Protein AF-W5WBW4-F1 (afdb_monomer)

Structure (mmCIF, N/CA/C/O backbone):
data_AF-W5WBW4-F1
#
_entry.id   AF-W5WBW4-F1
#
loop_
_atom_site.group_PDB
_atom_site.id
_atom_site.type_symbol
_atom_site.label_atom_id
_atom_site.label_alt_id
_atom_site.label_comp_id
_atom_site.label_as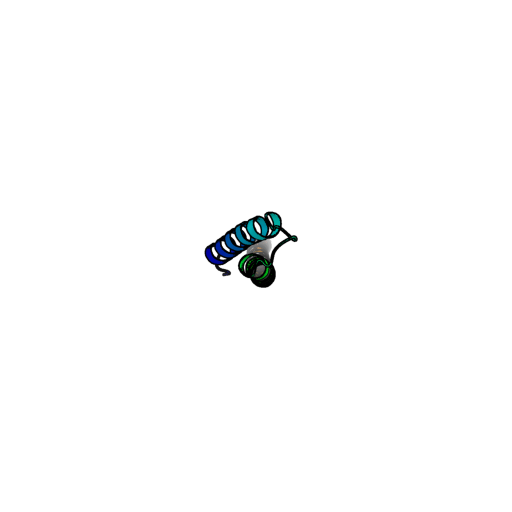ym_id
_atom_site.label_entity_id
_atom_site.label_seq_id
_atom_site.pdbx_PDB_ins_code
_atom_site.Cartn_x
_atom_site.Cartn_y
_atom_site.Cartn_z
_atom_site.occupancy
_atom_site.B_iso_or_equiv
_atom_site.auth_seq_id
_atom_site.auth_comp_id
_atom_site.auth_asym_id
_atom_site.auth_atom_id
_atom_site.pdbx_PDB_model_num
ATOM 1 N N . MET A 1 1 ? 2.113 -8.611 -7.607 1.00 57.59 1 MET A N 1
ATOM 2 C CA . MET A 1 1 ? 1.669 -7.219 -7.390 1.00 57.59 1 MET A CA 1
ATOM 3 C C . MET A 1 1 ? 0.841 -7.257 -6.126 1.00 57.59 1 MET A C 1
ATOM 5 O O . MET A 1 1 ? 0.036 -8.175 -6.041 1.00 57.59 1 MET A O 1
ATOM 9 N N . ALA A 1 2 ? 1.116 -6.404 -5.136 1.00 65.50 2 ALA A N 1
ATOM 10 C CA . ALA A 1 2 ? 0.369 -6.455 -3.879 1.00 65.50 2 ALA A CA 1
ATOM 11 C C . ALA A 1 2 ? -1.134 -6.334 -4.155 1.00 65.50 2 ALA A C 1
ATOM 13 O O . ALA A 1 2 ? -1.543 -5.642 -5.093 1.00 65.50 2 ALA A O 1
ATOM 14 N N . ASP A 1 3 ? -1.918 -7.054 -3.369 1.00 86.06 3 ASP A N 1
ATOM 15 C CA . ASP A 1 3 ? -3.357 -7.133 -3.537 1.00 86.06 3 ASP A CA 1
ATOM 16 C C . ASP A 1 3 ? -4.007 -5.847 -3.001 1.00 86.06 3 ASP A C 1
ATOM 18 O O . ASP A 1 3 ? -4.027 -5.589 -1.799 1.00 86.06 3 ASP A O 1
ATOM 22 N N . ILE A 1 4 ? -4.501 -5.005 -3.914 1.00 89.25 4 ILE A N 1
ATOM 23 C CA . ILE A 1 4 ? -5.157 -3.733 -3.575 1.00 89.25 4 ILE A CA 1
ATOM 24 C C . ILE A 1 4 ? -6.430 -3.979 -2.754 1.00 89.25 4 ILE A C 1
ATOM 26 O O . ILE A 1 4 ? -6.790 -3.139 -1.925 1.00 89.25 4 ILE A O 1
ATOM 30 N N . ASP A 1 5 ? -7.096 -5.116 -2.957 1.00 92.38 5 ASP A N 1
ATOM 31 C CA . ASP A 1 5 ? -8.302 -5.458 -2.211 1.00 92.38 5 ASP A CA 1
ATOM 32 C C . ASP A 1 5 ? -7.954 -5.870 -0.775 1.00 92.38 5 ASP A C 1
ATOM 34 O O . ASP A 1 5 ? -8.648 -5.461 0.158 1.00 92.38 5 ASP A O 1
ATOM 38 N N . ALA A 1 6 ? -6.829 -6.567 -0.569 1.00 89.50 6 ALA A N 1
ATOM 39 C CA . ALA A 1 6 ? -6.303 -6.850 0.770 1.00 89.50 6 ALA A CA 1
ATOM 40 C C . ALA A 1 6 ? -5.949 -5.557 1.524 1.00 89.50 6 ALA A C 1
ATOM 42 O O . ALA A 1 6 ? -6.403 -5.359 2.654 1.00 89.50 6 ALA A O 1
ATOM 43 N N . LEU A 1 7 ? -5.248 -4.626 0.863 1.00 93.75 7 LEU A N 1
ATOM 44 C CA . LEU A 1 7 ? -4.911 -3.322 1.441 1.00 93.75 7 LEU A CA 1
ATOM 45 C C . LEU A 1 7 ? -6.177 -2.565 1.873 1.00 93.75 7 LEU A C 1
ATOM 47 O O . LEU A 1 7 ? -6.251 -2.035 2.983 1.00 93.75 7 LEU A O 1
ATOM 51 N N . ARG A 1 8 ? -7.202 -2.531 1.010 1.00 95.88 8 ARG A N 1
ATOM 52 C CA . ARG A 1 8 ? -8.496 -1.909 1.325 1.00 95.88 8 ARG A CA 1
ATOM 53 C C . ARG A 1 8 ? -9.147 -2.565 2.541 1.00 95.88 8 ARG A C 1
ATOM 55 O O . ARG A 1 8 ? -9.559 -1.852 3.454 1.00 95.88 8 ARG A O 1
ATOM 62 N N . GLY A 1 9 ? -9.193 -3.895 2.574 1.00 96.69 9 GLY A N 1
ATOM 63 C CA . GLY A 1 9 ? -9.766 -4.646 3.689 1.00 96.69 9 GLY A CA 1
ATOM 64 C C . GLY A 1 9 ? -9.066 -4.358 5.019 1.00 96.69 9 GLY A C 1
ATOM 65 O O . GLY A 1 9 ? -9.728 -4.193 6.048 1.00 96.69 9 GLY A O 1
ATOM 66 N N . HIS A 1 10 ? -7.739 -4.216 5.013 1.00 96.69 10 HIS A N 1
ATOM 67 C CA . HIS A 1 10 ? -6.984 -3.843 6.207 1.00 96.69 10 HIS A CA 1
ATOM 68 C C . HIS A 1 10 ? -7.251 -2.400 6.658 1.00 96.69 10 HIS A C 1
ATOM 70 O O . HIS A 1 10 ? -7.366 -2.160 7.859 1.00 96.69 10 HIS A O 1
ATOM 76 N N . VAL A 1 11 ? -7.420 -1.446 5.733 1.00 97.94 11 VAL A N 1
ATOM 77 C CA . VAL A 1 11 ? -7.819 -0.067 6.077 1.00 97.94 11 VAL A CA 1
ATOM 78 C C . VAL A 1 11 ? -9.216 -0.031 6.701 1.00 97.94 11 VAL A C 1
ATOM 80 O O . VAL A 1 11 ? -9.415 0.635 7.716 1.00 97.94 11 VAL A O 1
ATOM 83 N N . GLU A 1 12 ? -10.178 -0.757 6.130 1.00 98.19 12 GLU A N 1
ATOM 84 C CA . GLU A 1 12 ? -11.547 -0.836 6.660 1.00 98.19 12 GLU A CA 1
ATOM 85 C C . GLU A 1 12 ? -11.573 -1.478 8.055 1.00 98.19 12 GLU A C 1
ATOM 87 O O . GLU A 1 12 ? -12.201 -0.953 8.978 1.00 98.19 12 GLU A O 1
ATOM 92 N N . THR A 1 13 ? -10.820 -2.566 8.235 1.00 98.31 13 THR A N 1
ATOM 93 C CA . THR A 1 13 ? -10.668 -3.246 9.530 1.00 98.31 13 THR A CA 1
ATOM 94 C C . THR A 1 13 ? -10.033 -2.327 10.572 1.00 98.31 13 THR A C 1
ATOM 96 O O . THR A 1 13 ? -10.527 -2.236 11.698 1.00 98.31 13 THR A O 1
ATOM 99 N N . LEU A 1 14 ? -8.971 -1.606 10.198 1.00 98.44 14 LEU A N 1
ATOM 100 C CA . LEU A 1 14 ? -8.315 -0.631 11.063 1.00 98.44 14 LEU A CA 1
ATOM 101 C C . LEU A 1 14 ? -9.291 0.466 11.503 1.00 98.44 14 LEU A C 1
ATOM 103 O O . LEU A 1 14 ? -9.376 0.756 12.696 1.00 98.44 14 LEU A O 1
ATOM 107 N N . ALA A 1 15 ? -10.045 1.047 10.566 1.00 98.44 15 ALA A N 1
ATOM 108 C CA . ALA A 1 15 ? -11.003 2.108 10.864 1.00 98.44 15 ALA A CA 1
ATOM 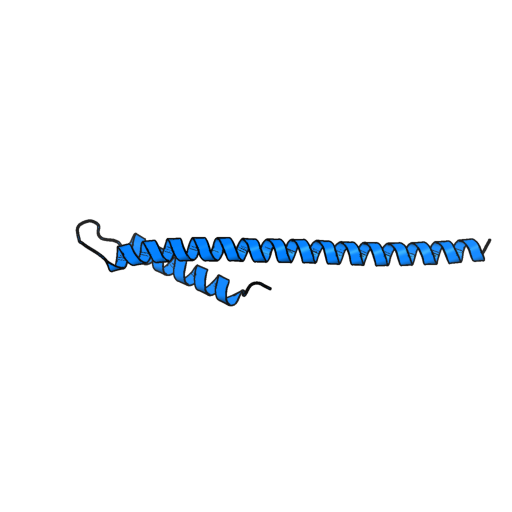109 C C . ALA A 1 15 ? -12.055 1.649 11.889 1.00 98.44 15 ALA A C 1
ATOM 111 O O . ALA A 1 15 ? -12.198 2.276 12.940 1.00 98.44 15 ALA A O 1
ATOM 112 N N . GLY A 1 16 ? -12.713 0.509 11.651 1.00 98.44 16 GLY A N 1
ATOM 113 C CA . GLY A 1 16 ? -13.727 -0.020 12.573 1.00 98.44 16 GLY A CA 1
ATOM 114 C C . GLY A 1 16 ? -13.163 -0.402 13.949 1.00 98.44 16 GLY A C 1
ATOM 115 O O . GLY A 1 16 ? -13.796 -0.179 14.988 1.00 98.44 16 GLY A O 1
ATOM 116 N N . ALA A 1 17 ? -11.939 -0.933 13.985 1.00 98.56 17 ALA A N 1
ATOM 117 C CA . ALA A 1 17 ? -11.247 -1.250 15.229 1.00 98.56 17 ALA A CA 1
ATOM 118 C C . ALA A 1 17 ? -10.910 0.014 16.043 1.00 98.56 17 ALA A C 1
ATOM 120 O O . ALA A 1 17 ? -11.112 0.041 17.261 1.00 98.56 17 ALA A O 1
ATOM 121 N N . MET A 1 18 ? -10.451 1.079 15.379 1.00 98.44 18 MET A N 1
ATOM 122 C CA . MET A 1 18 ? -10.179 2.368 16.019 1.00 98.44 18 MET A CA 1
ATOM 123 C C . MET A 1 18 ? -11.451 3.044 16.532 1.00 98.44 18 MET A C 1
ATOM 125 O O . MET A 1 18 ? -11.439 3.565 17.646 1.00 98.44 18 MET A O 1
ATOM 129 N N . GLU A 1 19 ? -12.551 3.001 15.777 1.00 98.44 19 GLU A N 1
ATOM 130 C CA . GLU A 1 19 ? -13.855 3.506 16.229 1.00 98.44 19 GLU A CA 1
ATOM 131 C C . GLU A 1 19 ? -14.320 2.784 17.498 1.00 98.44 19 GLU A C 1
ATOM 133 O O . GLU A 1 19 ? -14.677 3.419 18.491 1.00 98.44 19 GLU A O 1
ATOM 138 N N . THR A 1 20 ? -14.225 1.452 17.509 1.00 98.19 20 THR A N 1
ATOM 139 C CA . THR A 1 20 ? -14.569 0.636 18.682 1.00 98.19 20 THR A CA 1
ATOM 140 C C . THR A 1 20 ? -13.698 0.989 19.890 1.00 98.19 20 THR A C 1
ATOM 142 O O . THR A 1 20 ? -14.200 1.123 21.005 1.00 98.19 20 THR A O 1
ATOM 145 N N . TRP A 1 21 ? -12.391 1.175 19.685 1.00 97.94 21 TRP A N 1
ATOM 146 C CA . TRP A 1 21 ? -11.462 1.576 20.744 1.00 97.94 21 TRP A CA 1
ATOM 147 C C . TRP A 1 21 ? -11.721 2.994 21.275 1.00 97.94 21 TRP A C 1
ATOM 149 O O . TRP A 1 21 ? -11.504 3.255 22.463 1.00 97.94 21 TRP A O 1
ATOM 159 N N . ALA A 1 22 ? -12.172 3.909 20.414 1.00 97.75 22 ALA A N 1
ATOM 160 C CA . ALA A 1 22 ? -12.488 5.290 20.770 1.00 97.75 22 ALA A CA 1
ATOM 161 C C . ALA A 1 22 ? -13.772 5.406 21.605 1.00 97.75 22 ALA A C 1
ATOM 163 O O . ALA A 1 22 ? -13.862 6.278 22.464 1.00 97.75 22 ALA A O 1
ATOM 164 N N . LEU A 1 23 ? -14.736 4.507 21.391 1.00 97.56 23 LEU A N 1
ATOM 165 C CA . LEU A 1 23 ? -16.007 4.459 22.123 1.00 97.56 23 LEU A CA 1
ATOM 166 C C . LEU A 1 23 ? -15.927 3.719 23.468 1.00 97.56 23 LEU A C 1
ATOM 168 O O . LEU A 1 23 ? -16.959 3.414 24.071 1.00 97.56 23 LEU A O 1
ATOM 172 N N . ARG A 1 24 ? -14.720 3.397 23.943 1.00 97.81 24 ARG A N 1
ATOM 173 C CA . ARG A 1 24 ? -14.548 2.647 25.187 1.00 97.81 24 ARG A CA 1
ATOM 174 C C . AR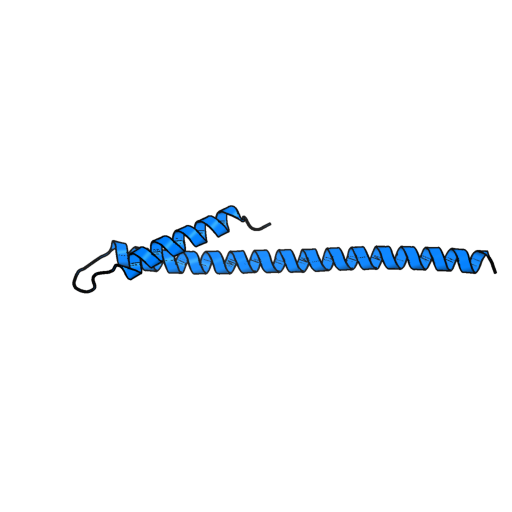G A 1 24 ? -15.050 3.404 26.415 1.00 97.81 24 ARG A C 1
ATOM 176 O O . ARG A 1 24 ? -14.921 4.621 26.513 1.00 97.81 24 ARG A O 1
ATOM 183 N N . ASP A 1 25 ? -15.558 2.646 27.380 1.00 97.50 25 ASP A N 1
ATOM 184 C CA . ASP A 1 25 ? -15.920 3.137 28.712 1.00 97.50 25 ASP A CA 1
ATOM 185 C C . ASP A 1 25 ? -14.950 2.526 29.727 1.00 97.50 25 ASP A C 1
ATOM 187 O O . ASP A 1 25 ? -15.103 1.377 30.151 1.00 97.50 25 ASP A O 1
ATOM 191 N N . ASP A 1 26 ? -13.946 3.320 30.105 1.00 96.31 26 ASP A N 1
ATOM 192 C CA . ASP A 1 26 ? -12.855 2.923 31.002 1.00 96.31 26 ASP A CA 1
ATOM 193 C C . ASP A 1 26 ? -13.331 2.618 32.440 1.00 96.31 26 ASP A C 1
ATOM 195 O O . ASP A 1 26 ? -12.560 2.106 33.252 1.00 96.31 26 ASP A O 1
ATOM 199 N N . SER A 1 27 ? -14.604 2.876 32.777 1.00 97.50 27 SER A N 1
ATOM 200 C CA . SER A 1 27 ? -15.179 2.490 34.075 1.00 97.50 27 SER A CA 1
ATOM 201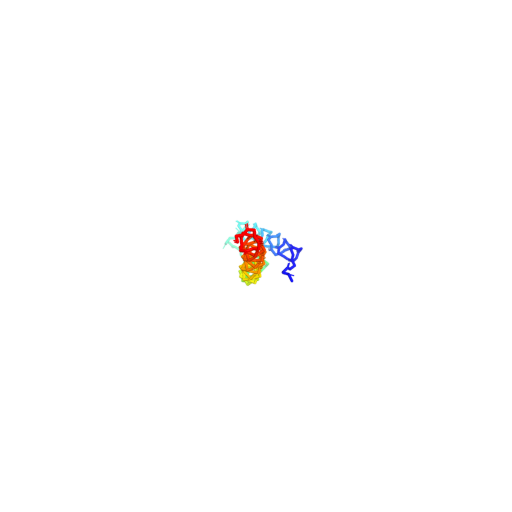 C C . SER A 1 27 ? -15.540 1.002 34.174 1.00 97.50 27 SER A C 1
ATOM 203 O O . SER A 1 27 ? -15.889 0.524 35.257 1.00 97.50 27 SER A O 1
ATOM 205 N N . LYS A 1 28 ? -15.478 0.252 33.063 1.00 95.44 28 LYS A N 1
ATOM 206 C CA . LYS A 1 28 ? -15.920 -1.148 32.986 1.00 95.44 28 LYS A CA 1
ATOM 207 C C . LYS A 1 28 ? -14.892 -2.031 32.292 1.00 95.44 28 LYS A C 1
ATOM 209 O O . LYS A 1 28 ? -14.151 -1.606 31.412 1.00 95.44 28 LYS A O 1
ATOM 214 N N . ALA A 1 29 ? -14.908 -3.317 32.632 1.00 95.50 29 ALA A N 1
ATOM 215 C CA . ALA A 1 29 ? -14.173 -4.315 31.867 1.00 95.50 29 ALA A CA 1
ATOM 216 C C . ALA A 1 29 ? -14.825 -4.506 30.486 1.00 95.50 29 ALA A C 1
ATOM 218 O O . ALA A 1 29 ? -15.996 -4.878 30.393 1.00 95.50 29 ALA A O 1
ATOM 219 N N . GLN A 1 30 ? -14.055 -4.280 29.418 1.00 97.06 30 GLN A N 1
ATOM 220 C CA . GLN A 1 30 ? -14.515 -4.393 28.029 1.00 97.06 30 GLN A CA 1
ATOM 221 C C . GLN A 1 30 ? -13.534 -5.227 27.182 1.00 97.06 30 GLN A C 1
ATOM 223 O O . GLN A 1 30 ? -12.740 -4.674 26.417 1.00 97.06 30 GLN A O 1
ATOM 228 N N . PRO A 1 31 ? -13.562 -6.571 27.283 1.00 96.56 31 PRO A N 1
ATOM 229 C CA . PRO A 1 31 ? -12.630 -7.432 26.549 1.00 96.56 31 PRO A CA 1
ATOM 230 C C . PRO A 1 31 ? -12.662 -7.220 25.028 1.00 96.56 31 PRO A C 1
ATOM 232 O O . PRO A 1 31 ? -11.610 -7.198 24.396 1.00 96.56 31 PRO A O 1
ATOM 235 N N . GLY A 1 32 ? -13.847 -6.988 24.450 1.00 97.00 32 GLY A N 1
ATOM 236 C CA . GLY A 1 32 ? -14.002 -6.725 23.014 1.00 97.00 32 GLY A CA 1
ATOM 237 C C . GLY A 1 32 ? -13.322 -5.432 22.551 1.00 97.00 32 GLY A C 1
ATOM 238 O O . GLY A 1 32 ? -12.702 -5.405 21.496 1.00 97.00 32 GLY A O 1
ATOM 239 N N . VAL A 1 33 ? -13.338 -4.383 23.375 1.00 98.00 33 VAL A N 1
ATOM 240 C CA . VAL A 1 33 ? -12.621 -3.127 23.103 1.00 98.00 33 VAL A CA 1
ATOM 241 C C . VAL A 1 33 ? -11.109 -3.349 23.144 1.00 98.00 33 VAL A C 1
ATOM 243 O O . VAL A 1 33 ? -10.383 -2.890 22.263 1.00 98.00 33 VAL A O 1
ATOM 246 N N . ARG A 1 34 ? -10.613 -4.107 24.132 1.00 97.62 34 ARG A N 1
ATOM 247 C CA . ARG A 1 34 ? -9.188 -4.463 24.192 1.00 97.62 34 ARG A CA 1
ATOM 248 C C . ARG A 1 34 ? -8.764 -5.292 22.980 1.00 97.62 34 ARG A C 1
ATOM 250 O O . ARG A 1 34 ? -7.657 -5.087 22.482 1.00 97.62 34 ARG A O 1
ATOM 257 N N . GLN A 1 35 ? -9.620 -6.201 22.519 1.00 98.19 35 GLN A N 1
ATOM 258 C CA . GLN A 1 35 ? -9.396 -6.969 21.299 1.00 98.19 35 GLN A CA 1
ATOM 259 C C . GLN A 1 35 ? -9.369 -6.063 20.064 1.00 98.19 35 GLN A C 1
ATOM 261 O O . GLN A 1 35 ? -8.447 -6.195 19.269 1.00 98.19 35 GLN A O 1
ATOM 266 N N . ALA A 1 36 ? -10.289 -5.101 19.946 1.00 98.19 36 ALA A N 1
ATOM 267 C CA . ALA A 1 36 ? -10.282 -4.128 18.855 1.00 98.19 36 ALA A CA 1
ATOM 268 C C . ALA A 1 36 ? -8.953 -3.356 18.785 1.00 98.19 36 ALA A C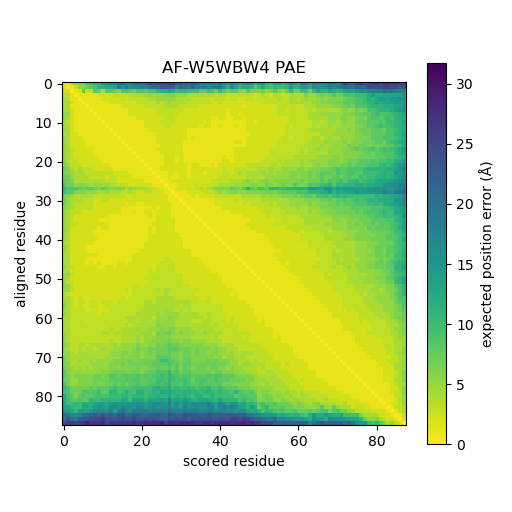 1
ATOM 270 O O . ALA A 1 36 ? -8.392 -3.201 17.707 1.00 98.19 36 ALA A O 1
ATOM 271 N N . ALA A 1 37 ? -8.371 -2.968 19.924 1.00 97.94 37 ALA A N 1
ATOM 272 C CA . ALA A 1 37 ? -7.039 -2.359 19.925 1.00 97.94 37 ALA A CA 1
ATOM 273 C C . ALA A 1 37 ? -5.940 -3.283 19.370 1.00 97.94 37 ALA A C 1
ATOM 275 O O . ALA A 1 37 ? -5.076 -2.808 18.640 1.00 97.94 37 ALA A O 1
ATOM 276 N N . ASN A 1 38 ? -5.966 -4.587 19.678 1.00 98.44 38 ASN A N 1
ATOM 277 C CA . ASN A 1 38 ? -5.023 -5.536 19.068 1.00 98.44 38 ASN A CA 1
ATOM 278 C C . ASN A 1 38 ? -5.253 -5.635 17.558 1.00 98.44 38 ASN A C 1
ATOM 280 O O . ASN A 1 38 ? -4.307 -5.501 16.796 1.00 98.44 38 ASN A O 1
ATOM 284 N N . THR A 1 39 ? -6.509 -5.769 17.128 1.00 98.62 39 THR A N 1
ATOM 285 C CA . THR A 1 39 ? -6.870 -5.814 15.706 1.00 98.62 39 THR A CA 1
ATOM 286 C C . THR A 1 39 ? -6.407 -4.568 14.948 1.00 98.62 39 THR A C 1
ATOM 288 O O . THR A 1 39 ? -5.963 -4.678 13.806 1.00 98.62 39 THR A O 1
ATOM 291 N N . ALA A 1 40 ? -6.468 -3.388 15.572 1.00 98.50 40 ALA A N 1
ATOM 292 C CA . ALA A 1 40 ? -5.939 -2.162 14.987 1.00 98.50 40 ALA A CA 1
ATOM 293 C C . ALA A 1 40 ? -4.416 -2.243 14.784 1.00 98.50 40 ALA A C 1
ATOM 295 O O . ALA A 1 40 ? -3.935 -1.930 13.698 1.00 98.50 40 ALA A O 1
ATOM 296 N N . VAL A 1 41 ? -3.662 -2.700 15.790 1.00 98.62 41 VAL A N 1
ATOM 297 C CA . VAL A 1 41 ? -2.202 -2.877 15.679 1.00 98.62 41 VAL A CA 1
ATOM 298 C C . VAL A 1 41 ? -1.852 -3.905 14.601 1.00 98.62 41 VAL A C 1
ATOM 300 O O . VAL A 1 41 ? -1.072 -3.590 13.708 1.00 98.62 41 VAL A O 1
ATOM 303 N N . ASP A 1 42 ? -2.502 -5.070 14.609 1.00 98.44 42 ASP A N 1
ATOM 304 C CA . ASP A 1 42 ? -2.279 -6.120 13.607 1.00 98.44 42 ASP A CA 1
ATOM 305 C C . ASP A 1 42 ? -2.546 -5.603 12.180 1.00 98.44 42 ASP A C 1
ATOM 307 O O . ASP A 1 42 ? -1.808 -5.909 11.242 1.00 98.44 42 ASP A O 1
ATOM 311 N N . SER A 1 43 ? -3.580 -4.769 12.011 1.00 98.31 43 SER A N 1
ATOM 312 C CA . SER A 1 43 ? -3.902 -4.148 10.721 1.00 98.31 43 SER A CA 1
ATOM 313 C C . SER A 1 43 ? -2.857 -3.110 10.303 1.00 98.31 43 SER A C 1
ATOM 315 O O . SER A 1 43 ? -2.513 -3.047 9.127 1.00 98.31 43 SER A O 1
ATOM 317 N N . ILE A 1 44 ? -2.318 -2.316 11.235 1.00 98.25 44 ILE A N 1
ATOM 318 C CA . ILE A 1 44 ? -1.230 -1.361 10.952 1.00 98.25 44 ILE A CA 1
ATOM 319 C C . ILE A 1 44 ? 0.025 -2.097 10.483 1.00 98.25 44 ILE A C 1
ATOM 321 O O . ILE A 1 44 ? 0.654 -1.676 9.507 1.00 98.25 44 ILE A O 1
ATOM 325 N N . ASP A 1 45 ? 0.379 -3.197 11.141 1.00 98.31 45 ASP A N 1
ATOM 326 C CA . ASP A 1 45 ? 1.551 -3.994 10.783 1.00 98.31 45 ASP A CA 1
ATOM 327 C C . ASP A 1 45 ? 1.377 -4.642 9.400 1.00 98.31 45 ASP A C 1
ATOM 329 O O . ASP A 1 45 ? 2.287 -4.586 8.563 1.00 98.31 45 ASP A O 1
ATOM 333 N N . ALA A 1 46 ? 0.187 -5.184 9.115 1.00 96.50 46 ALA A N 1
ATOM 334 C CA . ALA A 1 46 ? -0.153 -5.726 7.800 1.00 96.50 46 ALA A CA 1
ATOM 335 C C . ALA A 1 46 ? -0.077 -4.656 6.696 1.00 96.50 46 ALA A C 1
ATOM 337 O O . ALA A 1 46 ? 0.627 -4.856 5.704 1.00 96.50 46 ALA A O 1
ATOM 338 N N . LEU A 1 47 ? -0.713 -3.495 6.904 1.00 96.94 47 LEU A N 1
ATOM 339 C CA . LEU A 1 47 ? -0.670 -2.364 5.970 1.00 96.94 47 LEU A CA 1
ATOM 340 C C . LEU A 1 47 ? 0.760 -1.886 5.726 1.00 96.94 47 LEU A C 1
ATOM 342 O O . LEU A 1 47 ? 1.136 -1.615 4.589 1.00 96.94 47 LEU A O 1
ATOM 346 N N . SER A 1 48 ? 1.575 -1.796 6.778 1.00 97.25 48 SER A N 1
ATOM 347 C CA . SER A 1 48 ? 2.965 -1.350 6.664 1.00 97.25 48 SER A CA 1
ATOM 348 C C . SER A 1 48 ? 3.774 -2.297 5.782 1.00 97.25 48 SER A C 1
ATOM 350 O O . SER A 1 48 ? 4.468 -1.848 4.867 1.00 97.25 48 SER A O 1
ATOM 352 N N . ARG A 1 49 ? 3.643 -3.611 6.001 1.00 95.44 49 ARG A N 1
ATOM 353 C CA . ARG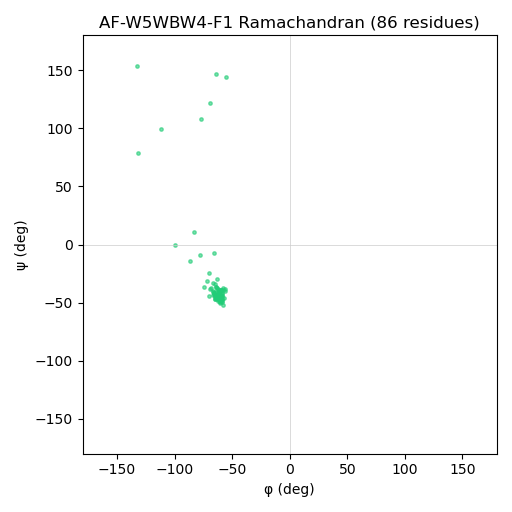 A 1 49 ? 4.283 -4.633 5.163 1.00 95.44 49 ARG A CA 1
ATOM 354 C C . ARG A 1 49 ? 3.841 -4.519 3.702 1.00 95.44 49 ARG A C 1
ATOM 356 O O . ARG A 1 49 ? 4.688 -4.463 2.814 1.00 95.44 49 ARG A O 1
ATOM 363 N N . GLU A 1 50 ? 2.539 -4.439 3.452 1.00 95.19 50 GLU A N 1
ATOM 364 C CA . GLU A 1 50 ? 1.986 -4.380 2.093 1.00 95.19 50 GLU A CA 1
ATOM 365 C C . GLU A 1 50 ? 2.393 -3.105 1.351 1.00 95.19 50 GLU A C 1
ATOM 367 O O . GLU A 1 50 ? 2.777 -3.162 0.182 1.00 95.19 50 GLU A O 1
ATOM 372 N N . LEU A 1 51 ? 2.400 -1.955 2.029 1.00 95.75 51 LEU A N 1
ATOM 373 C CA . LEU A 1 51 ? 2.873 -0.697 1.452 1.00 95.75 51 LEU A CA 1
ATOM 374 C C . LEU A 1 51 ? 4.362 -0.753 1.093 1.00 95.75 51 LEU A C 1
ATOM 376 O O . LE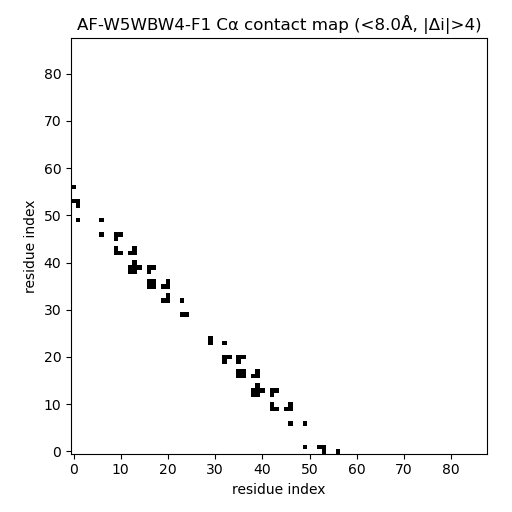U A 1 51 ? 4.758 -0.215 0.055 1.00 95.75 51 LEU A O 1
ATOM 380 N N . HIS A 1 52 ? 5.189 -1.415 1.907 1.00 95.81 52 HIS A N 1
ATOM 381 C CA . HIS A 1 52 ? 6.596 -1.637 1.574 1.00 95.81 52 HIS A CA 1
ATOM 382 C C . HIS A 1 52 ? 6.754 -2.527 0.336 1.00 95.81 52 HIS A C 1
ATOM 384 O O . HIS A 1 52 ? 7.483 -2.157 -0.585 1.00 95.81 52 HIS A O 1
ATOM 390 N N . GLU A 1 53 ? 6.011 -3.630 0.251 1.00 94.62 53 GLU A N 1
ATOM 391 C CA . GLU A 1 53 ? 6.011 -4.509 -0.924 1.00 94.62 53 GLU A CA 1
ATOM 392 C C . GLU A 1 53 ? 5.551 -3.768 -2.197 1.00 94.62 53 GLU A C 1
ATOM 394 O O . GLU A 1 53 ? 6.175 -3.884 -3.258 1.00 94.62 53 GLU A O 1
ATOM 399 N N . MET A 1 54 ? 4.495 -2.952 -2.103 1.00 94.56 54 MET A N 1
ATOM 400 C CA . MET A 1 54 ? 4.021 -2.105 -3.207 1.00 94.56 54 MET A CA 1
ATOM 401 C C . MET A 1 54 ? 5.077 -1.102 -3.653 1.00 94.56 54 MET A C 1
ATOM 403 O O . MET A 1 54 ? 5.307 -0.935 -4.853 1.00 94.56 54 MET A O 1
ATOM 407 N N . ARG A 1 55 ? 5.716 -0.430 -2.693 1.00 96.06 55 ARG A N 1
ATOM 408 C CA . ARG A 1 55 ? 6.762 0.556 -2.955 1.00 96.06 55 ARG A CA 1
ATOM 409 C C . ARG A 1 55 ? 7.930 -0.072 -3.705 1.00 96.06 55 ARG A C 1
ATOM 411 O O . ARG A 1 55 ? 8.378 0.497 -4.700 1.00 96.06 55 ARG A O 1
ATOM 418 N N . ASP A 1 56 ? 8.392 -1.239 -3.275 1.00 96.69 56 ASP A N 1
ATOM 419 C C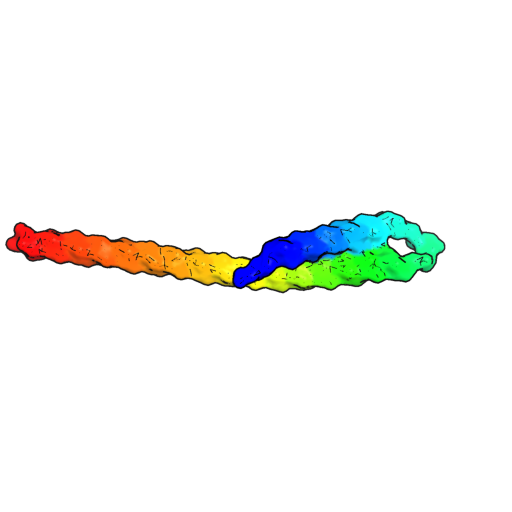A . ASP A 1 56 ? 9.517 -1.928 -3.910 1.00 96.69 56 ASP A CA 1
ATOM 420 C C . ASP A 1 56 ? 9.162 -2.406 -5.326 1.00 96.69 56 ASP A C 1
ATOM 422 O O . ASP A 1 56 ? 9.952 -2.244 -6.266 1.00 96.69 56 ASP A O 1
ATOM 426 N N . GLY A 1 57 ? 7.936 -2.908 -5.511 1.00 95.44 57 GLY A N 1
ATOM 427 C CA . GLY A 1 57 ? 7.399 -3.252 -6.827 1.00 95.44 57 GLY A CA 1
ATOM 428 C C . GLY A 1 57 ? 7.338 -2.048 -7.773 1.00 95.44 57 GLY A C 1
ATOM 429 O O . GLY A 1 57 ? 7.789 -2.138 -8.915 1.00 95.44 57 GLY A O 1
ATOM 430 N N . LEU A 1 58 ? 6.845 -0.902 -7.294 1.00 96.44 58 LEU A N 1
ATOM 431 C CA . LEU A 1 58 ? 6.772 0.341 -8.069 1.00 96.44 58 LEU A CA 1
ATOM 432 C C . LEU A 1 58 ? 8.156 0.865 -8.453 1.00 96.44 58 LEU A C 1
ATOM 434 O O . LEU A 1 58 ? 8.373 1.211 -9.611 1.00 96.44 58 LEU A O 1
ATOM 438 N N . ILE A 1 59 ? 9.108 0.884 -7.517 1.00 98.31 59 ILE A N 1
ATOM 439 C CA . ILE A 1 59 ? 10.489 1.307 -7.797 1.00 98.31 59 ILE A CA 1
ATOM 440 C C . ILE A 1 59 ? 11.113 0.417 -8.874 1.00 98.31 59 ILE A C 1
ATOM 442 O O . ILE A 1 59 ? 11.766 0.917 -9.791 1.00 98.31 59 ILE A O 1
ATOM 446 N N . THR A 1 60 ? 10.898 -0.894 -8.783 1.00 97.94 60 THR A N 1
ATOM 447 C CA . THR A 1 60 ? 11.380 -1.847 -9.788 1.00 97.94 60 THR A CA 1
ATOM 448 C C . THR A 1 60 ? 10.759 -1.571 -11.155 1.00 97.94 60 THR A C 1
ATOM 450 O O . THR A 1 60 ? 11.484 -1.491 -12.145 1.00 97.94 60 THR A O 1
ATOM 453 N N . GLY A 1 61 ? 9.441 -1.360 -11.210 1.00 97.56 61 GLY A N 1
ATOM 454 C CA . GLY A 1 61 ? 8.732 -1.034 -12.447 1.00 97.56 61 GLY A CA 1
ATOM 455 C C . GLY A 1 61 ? 9.205 0.275 -13.086 1.00 97.56 61 GLY A C 1
ATOM 456 O O . GLY A 1 61 ? 9.408 0.317 -14.297 1.00 97.56 61 GLY A O 1
ATOM 457 N N . ILE A 1 62 ? 9.451 1.317 -12.283 1.00 98.44 62 ILE A N 1
ATOM 458 C CA . ILE A 1 62 ? 10.000 2.600 -12.756 1.00 98.44 62 ILE A CA 1
ATOM 459 C C . ILE A 1 62 ? 11.371 2.385 -13.397 1.00 98.44 62 ILE A C 1
ATOM 461 O O . ILE A 1 62 ? 11.581 2.789 -14.535 1.00 98.44 62 ILE A O 1
ATOM 465 N N . ARG A 1 63 ? 12.279 1.676 -12.716 1.00 98.38 63 ARG A N 1
ATOM 466 C CA . ARG A 1 63 ? 13.622 1.403 -13.253 1.00 98.38 63 ARG A CA 1
ATOM 467 C C . ARG A 1 63 ? 13.569 0.628 -14.566 1.00 98.38 63 ARG A C 1
ATOM 469 O O . ARG A 1 63 ? 14.235 1.004 -15.519 1.00 98.38 63 ARG A O 1
ATOM 476 N N . GLN A 1 64 ? 12.731 -0.403 -14.646 1.00 98.38 64 GLN A N 1
ATOM 477 C CA . GLN A 1 64 ? 12.549 -1.173 -15.881 1.00 98.38 64 GLN A CA 1
ATOM 478 C C . GLN A 1 64 ? 12.007 -0.311 -17.029 1.00 98.38 64 GLN A C 1
ATOM 480 O O . GLN A 1 64 ? 12.415 -0.475 -18.180 1.00 98.38 64 GLN A O 1
ATOM 485 N N . TYR A 1 65 ? 11.083 0.603 -16.730 1.00 98.38 65 TYR A N 1
ATOM 486 C CA . TYR A 1 65 ? 10.557 1.547 -17.710 1.00 98.38 65 TYR A CA 1
ATOM 487 C C . TYR A 1 65 ? 11.636 2.522 -18.202 1.00 98.38 65 TYR A C 1
ATOM 489 O O . TYR A 1 65 ? 11.744 2.762 -19.411 1.00 98.38 65 TYR A O 1
ATOM 497 N N . ASP A 1 66 ? 12.448 3.047 -17.285 1.00 98.62 66 ASP A N 1
ATOM 498 C CA . ASP A 1 66 ? 13.547 3.962 -17.591 1.00 98.62 66 ASP A CA 1
ATOM 499 C C . ASP A 1 66 ? 14.623 3.266 -18.435 1.00 98.62 66 ASP A C 1
ATOM 501 O O . ASP A 1 66 ? 14.996 3.779 -19.492 1.00 98.62 66 ASP A O 1
ATOM 505 N N . ASP A 1 67 ? 15.033 2.053 -18.055 1.00 98.56 67 ASP A N 1
ATOM 506 C CA . ASP A 1 67 ? 15.989 1.227 -18.803 1.00 98.56 67 ASP A CA 1
ATOM 507 C C . ASP A 1 67 ? 15.488 0.942 -20.229 1.00 98.56 67 ASP A C 1
ATOM 509 O O . ASP A 1 67 ? 16.220 1.091 -21.212 1.00 98.56 67 ASP A O 1
ATOM 513 N N . ALA A 1 68 ? 14.206 0.587 -20.375 1.00 98.44 68 ALA A N 1
ATOM 514 C CA . ALA A 1 68 ? 13.594 0.366 -21.684 1.00 98.44 68 ALA A CA 1
ATOM 515 C C . ALA A 1 68 ? 13.541 1.651 -22.524 1.00 98.44 68 ALA A C 1
ATOM 517 O O . ALA A 1 68 ? 13.658 1.607 -23.751 1.00 98.44 68 ALA A O 1
ATOM 518 N N . THR A 1 69 ? 13.351 2.802 -21.883 1.00 98.44 69 THR A N 1
ATOM 519 C CA . THR A 1 69 ? 13.344 4.107 -22.550 1.00 98.44 69 THR A CA 1
ATOM 520 C C . THR A 1 69 ? 14.744 4.490 -23.023 1.00 98.44 69 THR A C 1
ATOM 522 O O . THR A 1 69 ? 14.898 4.874 -24.185 1.00 98.44 69 THR A O 1
ATOM 525 N N . ALA A 1 70 ? 15.765 4.301 -22.184 1.00 98.25 70 ALA A N 1
ATOM 526 C CA . ALA A 1 70 ? 17.164 4.515 -22.544 1.00 98.25 70 ALA A CA 1
ATOM 527 C C . ALA A 1 70 ? 17.581 3.628 -23.728 1.00 98.25 70 ALA A C 1
ATOM 529 O O . ALA A 1 70 ? 18.078 4.135 -24.731 1.00 98.25 70 ALA A O 1
ATOM 530 N N . ALA A 1 71 ? 17.251 2.333 -23.693 1.00 98.44 71 ALA A N 1
ATOM 531 C CA . ALA A 1 71 ? 17.563 1.408 -24.784 1.00 98.44 71 ALA A CA 1
ATOM 532 C C . ALA A 1 71 ? 16.926 1.821 -26.127 1.00 98.44 71 ALA A C 1
ATOM 534 O O . ALA A 1 71 ? 17.551 1.710 -27.186 1.00 98.44 71 ALA A O 1
ATOM 535 N N . ARG A 1 72 ? 15.683 2.329 -26.107 1.00 98.19 72 ARG A N 1
ATOM 536 C CA . ARG A 1 72 ? 15.021 2.867 -27.312 1.00 98.19 72 ARG A CA 1
ATOM 537 C C . ARG A 1 72 ? 15.732 4.117 -27.834 1.00 98.19 72 ARG A C 1
ATOM 539 O O . ARG A 1 72 ? 15.886 4.254 -29.050 1.00 98.19 72 ARG A O 1
ATOM 546 N N . ALA A 1 73 ? 16.156 5.009 -26.940 1.00 98.25 73 ALA A N 1
ATOM 547 C CA . ALA A 1 73 ? 16.897 6.213 -27.305 1.00 98.25 73 ALA A CA 1
ATOM 548 C C . ALA A 1 73 ? 18.259 5.865 -27.929 1.00 98.25 73 ALA A C 1
ATOM 550 O O . ALA A 1 73 ? 18.577 6.360 -29.013 1.00 98.25 73 ALA A O 1
ATOM 551 N N . ASP A 1 74 ? 19.006 4.942 -27.322 1.00 98.44 74 ASP A N 1
ATOM 552 C CA . ASP A 1 74 ? 20.298 4.470 -27.829 1.00 98.44 74 ASP A CA 1
ATOM 553 C C . ASP A 1 74 ? 20.170 3.860 -29.230 1.00 98.44 74 ASP A C 1
ATOM 555 O O . ASP A 1 74 ? 20.945 4.181 -30.136 1.00 98.44 74 ASP A O 1
ATOM 559 N N . ALA A 1 75 ? 19.143 3.032 -29.453 1.00 98.06 75 ALA A N 1
ATOM 560 C CA . ALA A 1 75 ? 18.871 2.441 -30.761 1.00 98.06 75 ALA A CA 1
ATOM 561 C C . ALA A 1 75 ? 18.564 3.503 -31.834 1.00 98.06 75 ALA A C 1
ATOM 563 O O . ALA A 1 75 ? 19.034 3.397 -32.974 1.00 98.06 75 ALA A O 1
ATOM 564 N N . LEU A 1 76 ? 17.803 4.545 -31.483 1.00 98.19 76 LEU A N 1
ATOM 565 C CA . LEU A 1 76 ? 17.504 5.656 -32.387 1.00 98.19 76 LEU A CA 1
ATOM 566 C C . LEU A 1 76 ? 18.771 6.447 -32.739 1.00 98.19 76 LEU A C 1
ATOM 568 O O . LEU A 1 76 ? 19.026 6.700 -33.918 1.00 98.19 76 LEU A O 1
ATOM 572 N N . ILE A 1 77 ? 19.586 6.790 -31.740 1.00 98.06 77 ILE A N 1
ATOM 573 C CA . ILE A 1 77 ? 20.849 7.513 -31.935 1.00 98.06 77 ILE A CA 1
ATOM 574 C C . ILE A 1 77 ? 21.797 6.700 -32.823 1.00 98.06 77 ILE A C 1
ATOM 576 O O . ILE A 1 77 ? 22.353 7.230 -33.788 1.00 98.06 77 ILE A O 1
ATOM 580 N N . ALA A 1 78 ? 21.939 5.397 -32.564 1.00 97.50 78 ALA A N 1
ATOM 581 C CA . ALA A 1 78 ? 22.756 4.505 -33.383 1.00 97.50 78 ALA A CA 1
ATOM 582 C C . ALA A 1 78 ? 22.288 4.481 -34.848 1.00 97.50 78 ALA A C 1
ATOM 584 O O . ALA A 1 78 ? 23.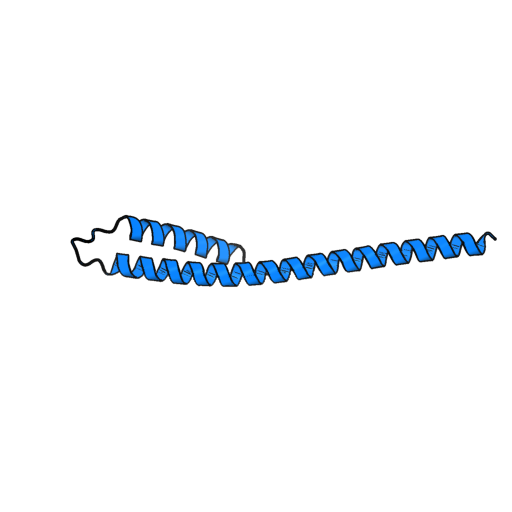109 4.548 -35.770 1.00 97.50 78 ALA A O 1
ATOM 585 N N . ARG A 1 79 ? 20.969 4.447 -35.080 1.00 97.12 79 ARG A N 1
ATOM 586 C CA . ARG A 1 79 ? 20.384 4.500 -36.425 1.00 97.12 79 ARG A CA 1
ATOM 587 C C . ARG A 1 79 ? 20.681 5.824 -37.130 1.00 97.12 79 ARG A C 1
ATOM 589 O O . ARG A 1 79 ? 21.090 5.802 -38.289 1.00 97.12 79 ARG A O 1
ATOM 596 N N . ILE A 1 80 ? 20.504 6.957 -36.451 1.00 97.00 80 ILE A N 1
ATOM 597 C CA . ILE A 1 80 ? 20.797 8.289 -37.008 1.00 97.00 80 ILE A CA 1
ATOM 598 C C . ILE A 1 80 ? 22.278 8.392 -37.384 1.00 97.00 80 ILE A C 1
ATOM 600 O O . ILE A 1 80 ? 22.602 8.744 -38.516 1.00 97.00 80 ILE A O 1
ATOM 604 N N . ASN A 1 81 ? 23.176 7.992 -36.483 1.00 96.56 81 ASN A N 1
ATOM 605 C CA . ASN A 1 81 ? 24.617 8.008 -36.734 1.00 96.56 81 ASN A CA 1
ATOM 606 C C . ASN A 1 81 ? 25.011 7.136 -37.930 1.00 96.56 81 ASN A C 1
ATOM 608 O O . ASN A 1 81 ? 25.871 7.525 -38.721 1.00 96.56 81 ASN A O 1
ATOM 612 N N . LYS A 1 82 ? 24.374 5.970 -38.096 1.00 95.50 82 LYS A N 1
ATOM 613 C CA . LYS A 1 82 ? 24.582 5.116 -39.271 1.00 95.50 82 LYS A CA 1
ATOM 614 C C . LYS A 1 82 ? 24.171 5.824 -40.564 1.00 95.50 82 LYS A C 1
ATOM 616 O O . LYS A 1 82 ? 24.906 5.744 -41.542 1.00 95.50 82 LYS A O 1
ATOM 621 N N . HIS A 1 83 ? 23.031 6.516 -40.574 1.00 92.75 83 HIS A N 1
ATOM 622 C CA . HIS A 1 83 ? 22.581 7.271 -41.745 1.00 92.75 83 HIS A CA 1
ATOM 623 C C . HIS A 1 83 ? 23.519 8.433 -42.084 1.00 92.75 83 HIS A C 1
ATOM 625 O O . HIS A 1 83 ? 23.878 8.587 -43.247 1.00 92.75 83 HIS A O 1
ATOM 631 N N . LEU A 1 84 ? 23.966 9.199 -41.085 1.00 92.94 84 LEU A N 1
ATOM 632 C CA . LEU A 1 84 ? 24.903 10.308 -41.295 1.00 92.94 84 LEU A CA 1
ATOM 633 C C . LEU A 1 84 ? 26.241 9.831 -41.873 1.00 92.94 84 LEU A C 1
ATOM 635 O O . LEU A 1 84 ? 26.763 10.449 -42.792 1.00 92.94 84 LEU A O 1
ATOM 639 N N . LYS A 1 85 ? 26.767 8.701 -41.384 1.00 86.69 85 LYS A N 1
ATOM 640 C CA . LYS A 1 85 ? 28.013 8.108 -41.899 1.00 86.69 85 LYS A CA 1
ATOM 641 C C . LYS A 1 85 ? 27.889 7.509 -43.300 1.00 86.69 85 LYS A C 1
ATOM 643 O O . LYS A 1 85 ? 28.902 7.359 -43.960 1.00 86.69 85 LYS A O 1
ATOM 648 N N . ALA A 1 86 ? 26.692 7.111 -43.726 1.00 78.19 86 ALA A N 1
ATOM 649 C CA . ALA A 1 86 ? 26.466 6.534 -45.053 1.00 78.19 86 ALA A CA 1
ATOM 650 C C . ALA A 1 86 ? 26.217 7.594 -46.143 1.00 78.19 86 ALA A C 1
ATOM 652 O O . ALA A 1 86 ? 26.229 7.257 -47.323 1.00 78.19 86 ALA A O 1
ATOM 653 N N . GLY A 1 87 ? 25.936 8.841 -45.751 1.00 70.31 87 GLY A N 1
ATOM 654 C CA . GLY A 1 87 ? 25.752 9.976 -46.660 1.00 70.31 87 GLY A CA 1
ATOM 655 C C . GLY A 1 87 ? 26.975 10.891 -46.800 1.00 70.31 87 GLY A C 1
ATOM 656 O O . GLY A 1 87 ? 26.885 11.872 -47.535 1.00 70.31 87 GLY A O 1
ATOM 657 N N . ALA A 1 88 ? 28.070 10.594 -46.090 1.00 55.75 88 ALA A N 1
ATOM 658 C CA . ALA A 1 88 ? 29.378 11.250 -46.185 1.00 55.75 88 ALA A CA 1
ATOM 659 C C . ALA A 1 88 ? 30.362 10.342 -46.931 1.00 55.75 88 ALA A C 1
ATOM 661 O O . ALA A 1 88 ? 31.236 10.891 -47.636 1.00 55.75 88 ALA A O 1
#

Solvent-accessible surface area (backbone atoms only — not comparable to full-atom values): 4811 Å² total; per-residue (Å²): 128,72,58,66,66,58,50,49,53,34,53,54,48,26,51,57,17,48,52,47,42,70,69,59,60,89,92,51,93,52,69,68,37,58,47,22,48,50,51,25,52,56,24,51,54,50,48,52,53,48,52,50,54,41,49,54,52,50,54,51,52,51,51,53,52,49,53,55,48,50,54,53,50,51,53,50,52,54,52,52,53,53,53,58,64,74,77,110

Mean predicted aligned error: 4.94 Å

Sequence (88 aa):
MADIDALRGHVETLAGAMETWALRDDSKAQPGVRQAANTAVDSIDALSRELHEMRDGLITGIRQYDDATAARADALIARINKHLKAGA

Foldseek 3Di:
DQDPVLLVVLVVLLVVLVVLLVPDDPVDDDVVNVVSVVSNVVSVVVNVVSVVVVVVVVVVVVVVVVVVVVVVVVVVVVVVVVVVVVVD

pLDDT: mean 95.03, std 7.9, range [55.75, 98.62]

Nearest PDB structures (foldseek):
  7aal-assembly1_B  TM=7.460E-01  e=5.774E+00  Homo sapiens

Organism: NCBI:txid1449976

Radius of gyration: 26.08 Å; Cα contacts (8 Å, |Δi|>4): 38; chains: 1; bounding box: 45×19×81 Å

Secondary structure (DSSP, 8-state):
---HHHHHHHHHHHHHHHHHHHT--TTS--HHHHHHHHHHHHHHHHHHHHHHHHHHHHHHHHHHHHHHHHHHHHHHHHHHHHHHHH--